Protein AF-A0A526YE12-F1 (afdb_monomer)

Nearest PDB structures (foldseek):
  2nya-assembly2_F  TM=7.606E-01  e=1.274E-03  Escherichia coli K-12
  4ydd-assembly2_C  TM=7.691E-01  e=4.093E-02  Azospira oryzae PS
  5e7o-assembly6_K  TM=7.366E-01  e=4.689E-02  Azospira oryzae PS

Structure (mmCIF, N/CA/C/O backbone):
data_AF-A0A526YE12-F1
#
_entry.id   AF-A0A526YE12-F1
#
loop_
_atom_site.group_PDB
_atom_site.id
_atom_site.type_symbol
_atom_site.label_atom_id
_atom_site.label_alt_id
_atom_site.label_comp_id
_atom_site.label_asym_id
_atom_site.label_entity_id
_atom_site.label_seq_id
_atom_site.pdbx_PDB_ins_code
_atom_site.Cartn_x
_atom_site.Cartn_y
_atom_site.Cartn_z
_atom_site.occupancy
_atom_site.B_iso_or_equiv
_atom_site.auth_seq_id
_atom_site.auth_comp_id
_atom_site.auth_asym_id
_atom_site.auth_atom_id
_atom_site.pdbx_PDB_model_num
ATOM 1 N N . LEU A 1 1 ? 14.781 -14.667 -12.695 1.00 70.50 1 LEU A N 1
ATOM 2 C CA . LEU A 1 1 ? 13.759 -14.896 -13.743 1.00 70.50 1 LEU A CA 1
ATOM 3 C C . LEU A 1 1 ? 12.501 -14.132 -13.344 1.00 70.50 1 LEU A C 1
ATOM 5 O O . LEU A 1 1 ? 12.242 -14.048 -12.149 1.00 70.50 1 LEU A O 1
ATOM 9 N N . LEU A 1 2 ? 11.806 -13.496 -14.290 1.00 85.25 2 LEU A N 1
ATOM 10 C CA . LEU A 1 2 ? 10.520 -12.841 -14.015 1.00 85.25 2 LEU A CA 1
ATOM 11 C C . LEU A 1 2 ? 9.419 -13.907 -13.997 1.00 85.25 2 LEU A C 1
ATOM 13 O O . LEU A 1 2 ? 9.437 -14.802 -14.839 1.00 85.25 2 LEU A O 1
ATOM 17 N N . ASP A 1 3 ? 8.496 -13.808 -13.046 1.00 89.00 3 ASP A N 1
ATOM 18 C CA . ASP A 1 3 ? 7.313 -14.664 -12.942 1.00 89.00 3 ASP A CA 1
ATOM 19 C C . ASP A 1 3 ? 6.029 -13.819 -13.027 1.00 89.00 3 ASP A C 1
ATOM 21 O O . ASP A 1 3 ? 6.079 -12.593 -13.162 1.00 89.00 3 ASP A O 1
ATOM 25 N N . SER A 1 4 ? 4.862 -14.462 -12.937 1.00 90.06 4 SER A N 1
ATOM 26 C CA . SER A 1 4 ? 3.561 -13.779 -12.998 1.00 90.06 4 SER A CA 1
ATOM 27 C C . SER A 1 4 ? 3.286 -12.836 -11.819 1.00 90.06 4 SER A C 1
ATOM 29 O O . SER A 1 4 ? 2.326 -12.068 -11.867 1.00 90.06 4 SER A O 1
ATOM 31 N N . LYS A 1 5 ? 4.108 -12.868 -10.764 1.00 89.06 5 LYS A N 1
ATOM 32 C CA . LYS A 1 5 ? 3.957 -12.056 -9.549 1.00 89.06 5 LYS A CA 1
ATOM 33 C C . LYS A 1 5 ? 5.017 -10.959 -9.435 1.00 89.06 5 LYS A C 1
ATOM 35 O O . LYS A 1 5 ? 4.902 -10.099 -8.560 1.00 89.06 5 LYS A O 1
ATOM 40 N N . ARG A 1 6 ? 6.033 -10.936 -10.306 1.00 92.44 6 ARG A N 1
ATOM 41 C CA . ARG A 1 6 ? 7.163 -10.008 -10.212 1.00 92.44 6 ARG A CA 1
ATOM 42 C C . ARG A 1 6 ? 7.266 -9.068 -11.407 1.00 92.44 6 ARG A C 1
ATOM 44 O O . ARG A 1 6 ? 7.735 -9.424 -12.481 1.00 92.44 6 ARG A O 1
ATOM 51 N N . ILE A 1 7 ? 6.927 -7.804 -11.159 1.00 93.75 7 ILE A N 1
ATOM 52 C CA . ILE A 1 7 ? 7.231 -6.685 -12.063 1.00 93.75 7 ILE A CA 1
ATOM 53 C C . ILE A 1 7 ? 8.753 -6.550 -12.238 1.00 93.75 7 ILE A C 1
ATOM 55 O O . ILE A 1 7 ? 9.482 -6.433 -11.252 1.00 93.75 7 ILE A O 1
ATOM 59 N N . GLY A 1 8 ? 9.2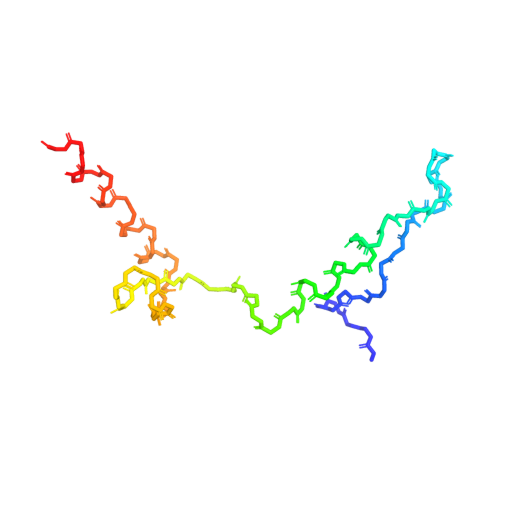07 -6.564 -13.494 1.00 92.75 8 GLY A N 1
ATOM 60 C CA . GLY A 1 8 ? 10.593 -6.304 -13.887 1.00 92.75 8 GLY A CA 1
ATOM 61 C C . GLY A 1 8 ? 10.882 -4.818 -14.122 1.00 92.75 8 GLY A C 1
ATOM 62 O O . GLY A 1 8 ? 10.305 -3.941 -13.485 1.00 92.75 8 GLY A O 1
ATOM 63 N N . ARG A 1 9 ? 11.786 -4.512 -15.059 1.00 92.69 9 ARG A N 1
ATOM 64 C CA . ARG A 1 9 ? 12.073 -3.121 -15.437 1.00 92.69 9 ARG A CA 1
ATOM 65 C C . ARG A 1 9 ? 10.847 -2.493 -16.109 1.00 92.69 9 ARG A C 1
ATOM 67 O O . ARG A 1 9 ? 10.275 -3.086 -17.016 1.00 92.69 9 ARG A O 1
ATOM 74 N N . VAL A 1 10 ? 10.494 -1.277 -15.696 1.00 94.94 10 VAL A N 1
ATOM 75 C CA . VAL A 1 10 ? 9.386 -0.505 -16.274 1.00 94.94 10 VAL A CA 1
ATOM 76 C C . VAL A 1 10 ? 9.938 0.500 -17.284 1.00 94.94 10 VAL A C 1
ATOM 78 O O . VAL A 1 10 ? 10.899 1.211 -16.995 1.00 94.94 10 VAL A O 1
ATOM 81 N N . HIS A 1 11 ? 9.329 0.570 -18.465 1.00 95.19 11 HIS A N 1
ATOM 82 C CA . HIS A 1 11 ? 9.684 1.504 -19.535 1.00 95.19 11 HIS A CA 1
ATOM 83 C C . HIS A 1 11 ? 8.426 2.057 -20.208 1.00 95.19 11 HIS A C 1
ATOM 85 O O . HIS A 1 11 ? 7.388 1.395 -20.236 1.00 95.19 11 HIS A O 1
ATOM 91 N N . GLY A 1 12 ? 8.518 3.270 -20.757 1.00 96.00 12 GLY A N 1
ATOM 92 C CA . GLY A 1 12 ? 7.414 3.870 -21.496 1.00 96.00 12 GLY A CA 1
ATOM 93 C C . GLY A 1 12 ? 7.129 3.130 -22.799 1.00 96.00 12 GLY A C 1
ATOM 94 O O . GLY A 1 12 ? 8.018 2.542 -23.419 1.00 96.00 12 GLY A O 1
ATOM 95 N N . ALA A 1 13 ? 5.872 3.176 -23.233 1.00 96.12 13 ALA A N 1
ATOM 96 C CA . ALA A 1 13 ? 5.471 2.614 -24.512 1.00 96.12 13 ALA A CA 1
ATOM 97 C C . ALA A 1 13 ? 6.022 3.467 -25.664 1.00 96.12 13 ALA A C 1
ATOM 99 O O . ALA A 1 13 ? 5.687 4.644 -25.781 1.00 96.12 13 ALA A O 1
ATOM 100 N N . LYS A 1 14 ? 6.818 2.858 -26.551 1.00 95.44 14 LYS A N 1
ATOM 101 C CA . LYS A 1 14 ? 7.346 3.522 -27.758 1.00 95.44 14 LYS A CA 1
ATOM 102 C C . LYS A 1 14 ? 6.246 3.985 -28.720 1.00 95.44 14 LYS A C 1
ATOM 104 O O . LYS A 1 14 ? 6.446 4.942 -29.449 1.00 95.44 14 LYS A O 1
ATOM 109 N N . ALA A 1 15 ? 5.091 3.316 -28.700 1.00 96.75 15 ALA A N 1
ATOM 110 C CA . ALA A 1 15 ? 3.929 3.671 -29.513 1.00 96.75 15 ALA A CA 1
ATOM 111 C C . ALA A 1 15 ? 3.223 4.958 -29.047 1.00 96.75 15 ALA A C 1
ATOM 113 O O . ALA A 1 15 ? 2.382 5.485 -29.768 1.00 96.75 15 ALA A O 1
ATOM 114 N N . ASN A 1 16 ? 3.538 5.475 -27.852 1.00 96.19 16 ASN A N 1
ATOM 115 C CA . ASN A 1 16 ? 3.017 6.765 -27.420 1.00 96.19 16 ASN A CA 1
ATOM 116 C C . ASN A 1 16 ? 3.766 7.880 -28.165 1.00 96.19 16 ASN A C 1
ATOM 118 O O . ASN A 1 16 ? 4.924 8.157 -27.854 1.00 96.19 16 ASN A O 1
ATOM 122 N N . SER A 1 17 ? 3.101 8.513 -29.133 1.00 96.00 17 SER A N 1
ATOM 123 C CA . SER A 1 17 ? 3.686 9.563 -29.976 1.00 96.00 17 SER A CA 1
ATOM 124 C C . SER A 1 17 ? 4.110 10.806 -29.195 1.00 96.00 17 SER A C 1
ATOM 126 O O . SER A 1 17 ? 5.061 11.472 -29.587 1.00 96.00 17 SER A O 1
ATOM 128 N N . TYR A 1 18 ? 3.439 11.105 -28.081 1.00 96.44 18 TYR A N 1
ATOM 129 C CA . TYR A 1 18 ? 3.710 12.294 -27.281 1.00 96.44 18 TYR A CA 1
ATOM 130 C C . TYR A 1 18 ? 4.957 12.135 -26.406 1.00 96.44 18 TYR A C 1
ATOM 132 O O . TYR A 1 18 ? 5.782 13.041 -26.329 1.00 96.44 18 TYR A O 1
ATOM 140 N N . THR A 1 19 ? 5.121 10.984 -25.746 1.00 96.06 19 THR A N 1
ATOM 141 C CA . THR A 1 19 ? 6.261 10.759 -24.839 1.00 96.06 19 THR A CA 1
ATOM 142 C C . THR A 1 19 ? 7.402 9.966 -25.463 1.00 96.06 19 THR A C 1
ATOM 144 O O . THR A 1 19 ? 8.473 9.884 -24.864 1.00 96.06 19 THR A O 1
ATOM 147 N N . ALA A 1 20 ? 7.192 9.353 -26.631 1.00 94.62 20 ALA A N 1
ATOM 148 C CA . ALA A 1 20 ? 8.177 8.550 -27.359 1.00 94.62 20 ALA A CA 1
ATOM 149 C C . ALA A 1 20 ? 8.885 7.487 -26.487 1.00 94.62 20 ALA A C 1
ATOM 151 O O . ALA A 1 20 ? 10.073 7.205 -26.640 1.00 94.62 20 ALA A O 1
ATOM 152 N N . GLY A 1 21 ? 8.159 6.890 -25.536 1.00 95.31 21 GLY A N 1
ATOM 153 C CA . GLY A 1 21 ? 8.698 5.891 -24.608 1.00 95.31 21 GLY A CA 1
ATOM 154 C C . GLY A 1 21 ? 9.437 6.454 -23.388 1.00 95.31 21 GLY A C 1
ATOM 155 O O . GLY A 1 21 ? 9.885 5.677 -22.540 1.00 95.31 21 GLY A O 1
ATOM 156 N N . VAL A 1 22 ? 9.525 7.777 -23.239 1.00 96.25 22 VAL A N 1
ATOM 157 C CA . VAL A 1 22 ? 10.083 8.412 -22.043 1.00 96.25 22 VAL A CA 1
ATOM 158 C C . VAL A 1 22 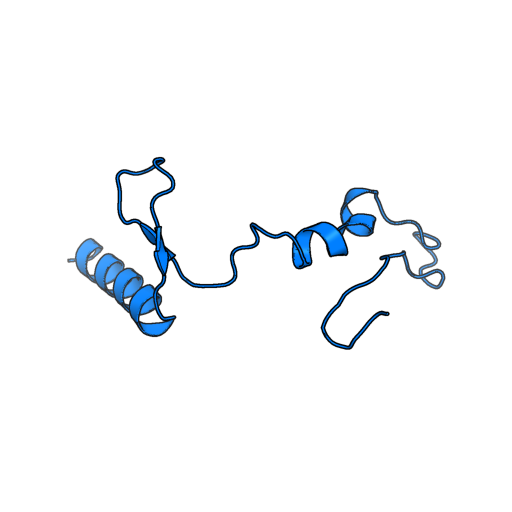? 9.073 8.351 -20.900 1.00 96.25 22 VAL A C 1
ATOM 160 O O . VAL A 1 22 ? 7.917 8.754 -21.020 1.00 96.25 22 VAL A O 1
ATOM 163 N N . ILE A 1 23 ? 9.539 7.870 -19.751 1.00 96.81 23 ILE A N 1
ATOM 164 C CA . ILE A 1 23 ? 8.853 7.982 -18.465 1.00 96.81 23 ILE A CA 1
ATOM 165 C C . ILE A 1 23 ? 9.823 8.576 -17.453 1.00 96.81 23 ILE A C 1
ATOM 167 O O . ILE A 1 23 ? 11.031 8.353 -17.524 1.00 96.81 23 ILE A O 1
ATOM 171 N N . CYS A 1 24 ? 9.307 9.344 -16.496 1.00 95.81 24 CYS A N 1
ATOM 172 C CA . CYS A 1 24 ? 10.168 9.952 -15.491 1.00 95.81 24 CYS A CA 1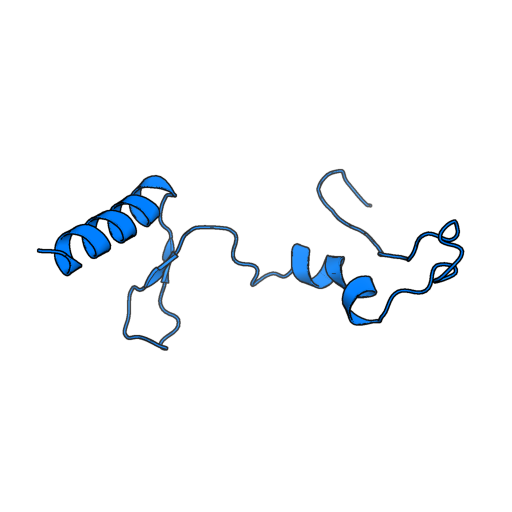
ATOM 173 C C . CYS A 1 24 ? 10.791 8.895 -14.561 1.00 95.81 24 CYS A C 1
ATOM 175 O O . CYS A 1 24 ? 10.238 7.810 -14.352 1.00 95.81 24 CYS A O 1
ATOM 177 N N . ALA A 1 25 ? 11.900 9.264 -13.914 1.00 93.94 25 ALA A N 1
ATOM 178 C CA . ALA A 1 25 ? 12.637 8.397 -12.993 1.00 93.94 25 ALA A CA 1
ATOM 179 C C . ALA A 1 25 ? 11.769 7.796 -11.869 1.00 93.94 25 ALA A C 1
ATOM 181 O O . ALA A 1 25 ? 12.041 6.699 -11.391 1.00 93.94 25 ALA A O 1
ATOM 182 N N . LYS A 1 26 ? 10.693 8.485 -11.461 1.00 94.50 26 LYS A N 1
ATOM 183 C CA . LYS A 1 26 ? 9.768 7.980 -10.436 1.00 94.50 26 LYS A CA 1
ATOM 184 C C . LYS A 1 26 ? 9.016 6.735 -10.908 1.00 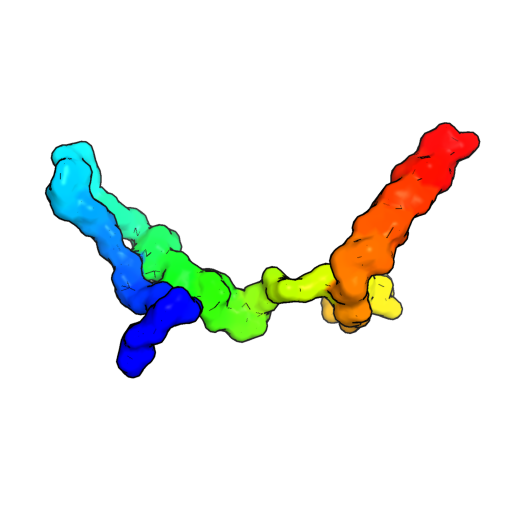94.50 26 LYS A C 1
ATOM 186 O O . LYS A 1 26 ? 8.916 5.776 -10.151 1.00 94.50 26 LYS A O 1
ATOM 191 N N . VAL A 1 27 ? 8.496 6.762 -12.136 1.00 95.69 27 VAL A N 1
ATOM 192 C CA . VAL A 1 27 ? 7.673 5.678 -12.701 1.00 95.69 27 VAL A CA 1
ATOM 193 C C . VAL A 1 27 ? 8.542 4.500 -13.128 1.00 95.69 27 VAL A C 1
ATOM 195 O O . VAL A 1 27 ? 8.183 3.353 -12.877 1.00 95.69 27 VAL A O 1
ATOM 198 N N . ALA A 1 28 ? 9.733 4.771 -13.670 1.00 95.94 28 ALA A N 1
ATOM 199 C CA . ALA A 1 28 ? 10.702 3.733 -14.032 1.00 95.94 28 ALA A CA 1
ATOM 200 C C . ALA A 1 28 ? 11.077 2.808 -12.852 1.00 95.94 28 ALA A C 1
ATOM 202 O O . ALA A 1 28 ? 11.498 1.672 -13.059 1.00 95.94 28 ALA A O 1
ATOM 203 N N . ARG A 1 29 ? 10.885 3.284 -11.614 1.00 95.12 29 ARG A N 1
ATOM 204 C CA . ARG A 1 29 ? 11.192 2.589 -10.357 1.00 95.12 29 ARG A CA 1
ATOM 205 C C . ARG A 1 29 ? 9.961 2.049 -9.618 1.00 95.12 29 ARG A C 1
ATOM 207 O O . ARG A 1 29 ? 10.026 1.780 -8.423 1.00 95.12 29 ARG A O 1
ATOM 214 N N . TYR A 1 30 ? 8.813 1.900 -10.278 1.00 95.25 30 TYR A N 1
ATOM 215 C CA . TYR A 1 30 ? 7.612 1.365 -9.615 1.00 95.25 30 TYR A CA 1
ATOM 216 C C . TYR A 1 30 ? 7.769 -0.082 -9.140 1.00 95.25 30 TYR A C 1
ATOM 218 O O . TYR A 1 30 ? 7.188 -0.435 -8.115 1.00 95.25 30 TYR A O 1
ATOM 226 N N . ALA A 1 31 ? 8.600 -0.887 -9.807 1.00 95.00 31 ALA A N 1
ATOM 227 C CA . ALA A 1 31 ? 8.943 -2.224 -9.329 1.00 95.00 31 ALA A CA 1
ATOM 228 C C . ALA A 1 31 ? 9.539 -2.189 -7.907 1.00 95.00 31 ALA A C 1
ATOM 230 O O . ALA A 1 31 ? 9.125 -2.984 -7.066 1.00 95.00 31 ALA A O 1
ATOM 231 N N . ASP A 1 32 ? 10.411 -1.216 -7.606 1.00 94.62 32 ASP A N 1
ATOM 232 C CA . ASP A 1 32 ? 11.002 -1.032 -6.271 1.00 94.62 32 ASP A CA 1
ATOM 233 C C . ASP A 1 32 ? 9.927 -0.779 -5.205 1.00 94.62 32 ASP A C 1
ATOM 235 O O . ASP A 1 32 ? 10.049 -1.254 -4.083 1.00 94.62 32 ASP A O 1
ATOM 239 N N . ARG A 1 33 ? 8.863 -0.036 -5.547 1.00 93.62 33 ARG A N 1
ATOM 240 C CA . ARG A 1 33 ? 7.765 0.296 -4.620 1.00 93.62 33 ARG A CA 1
ATOM 241 C C . ARG A 1 33 ? 6.826 -0.883 -4.398 1.00 93.62 33 ARG A C 1
ATOM 243 O O . ARG A 1 33 ? 6.414 -1.138 -3.271 1.00 93.62 33 ARG A O 1
ATOM 250 N N . VAL A 1 34 ? 6.468 -1.589 -5.471 1.00 95.12 34 VAL A N 1
ATOM 251 C CA . VAL A 1 34 ? 5.538 -2.728 -5.411 1.00 95.12 34 VAL A CA 1
ATOM 252 C C . VAL A 1 34 ? 6.146 -3.904 -4.648 1.00 95.12 34 VAL A C 1
ATOM 254 O O . VAL A 1 34 ? 5.419 -4.590 -3.927 1.00 95.12 34 VAL A O 1
ATOM 257 N N . HIS A 1 35 ? 7.460 -4.102 -4.779 1.00 94.25 35 HIS A N 1
ATOM 258 C CA . HIS A 1 35 ? 8.208 -5.188 -4.137 1.00 94.25 35 HIS A CA 1
ATOM 259 C C . HIS A 1 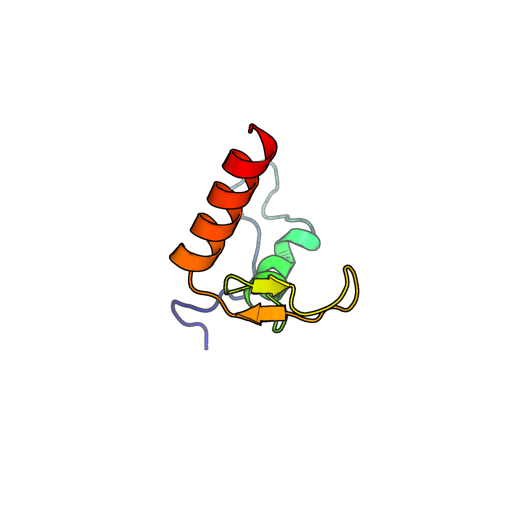35 ? 9.018 -4.733 -2.921 1.00 94.25 35 HIS A C 1
ATOM 261 O O . HIS A 1 35 ? 9.902 -5.465 -2.479 1.00 94.25 35 HIS A O 1
ATOM 267 N N . HIS A 1 36 ? 8.761 -3.528 -2.406 1.00 96.56 36 HIS A N 1
ATOM 268 C CA . HIS A 1 36 ? 9.483 -3.002 -1.253 1.00 96.56 36 HIS A CA 1
ATOM 269 C C . HIS A 1 36 ? 9.245 -3.890 -0.020 1.00 96.56 36 HIS A C 1
ATOM 271 O O . HIS A 1 36 ? 8.089 -4.259 0.213 1.00 96.56 36 HIS A O 1
ATOM 277 N N . PRO A 1 37 ? 10.276 -4.203 0.791 1.00 95.44 37 PRO A N 1
ATOM 278 C CA . PRO A 1 37 ? 10.099 -4.996 2.011 1.00 95.44 37 PRO A CA 1
ATOM 279 C C . PRO A 1 37 ? 9.100 -4.352 2.982 1.00 95.44 37 PRO A C 1
ATOM 281 O O . PRO A 1 37 ? 8.270 -5.048 3.555 1.00 95.44 37 PRO A O 1
ATOM 284 N N . ASP A 1 38 ? 9.102 -3.021 3.074 1.00 95.00 38 ASP A N 1
ATOM 285 C CA . ASP A 1 38 ? 8.219 -2.276 3.986 1.00 95.00 38 ASP A CA 1
ATOM 286 C C . ASP A 1 38 ? 6.836 -1.960 3.392 1.00 95.00 38 ASP A C 1
ATOM 288 O O . ASP A 1 38 ? 6.111 -1.095 3.891 1.00 95.00 38 ASP A O 1
ATOM 292 N N . ARG A 1 39 ? 6.456 -2.591 2.275 1.00 96.25 39 ARG A N 1
ATOM 293 C CA . ARG A 1 39 ? 5.136 -2.354 1.688 1.00 96.25 39 ARG A CA 1
ATOM 294 C C . ARG A 1 39 ? 4.050 -2.838 2.652 1.00 96.25 39 ARG A C 1
ATOM 296 O O . ARG A 1 39 ? 4.067 -3.977 3.106 1.00 96.25 39 ARG A O 1
ATOM 303 N N . LEU A 1 40 ? 3.049 -1.995 2.896 1.00 96.25 40 LEU A N 1
ATOM 304 C CA . LEU A 1 40 ? 1.877 -2.375 3.679 1.00 96.25 40 LEU A CA 1
ATOM 305 C C . LEU A 1 40 ? 1.015 -3.364 2.879 1.00 96.25 40 LEU A C 1
ATOM 307 O O . LEU A 1 40 ? 0.391 -2.988 1.886 1.00 96.25 40 LEU A O 1
ATOM 311 N N . LEU A 1 41 ? 1.011 -4.631 3.296 1.00 95.62 41 LEU A N 1
ATOM 312 C CA . LEU A 1 41 ? 0.300 -5.722 2.610 1.00 95.62 41 LEU A CA 1
ATOM 313 C C . LEU A 1 41 ? -0.919 -6.244 3.376 1.00 95.62 41 LEU A C 1
ATOM 315 O O . LEU A 1 41 ? -1.698 -7.018 2.823 1.00 95.62 41 LEU A O 1
ATOM 319 N N . LYS A 1 42 ? -1.075 -5.851 4.641 1.00 97.12 42 LYS A N 1
ATOM 320 C CA . LYS A 1 42 ? -2.118 -6.343 5.543 1.00 97.12 42 LYS A CA 1
ATOM 321 C C . LYS A 1 42 ? -2.700 -5.193 6.365 1.00 97.12 42 LYS A C 1
ATOM 323 O O . LYS A 1 42 ? -1.981 -4.220 6.608 1.00 97.12 42 LYS A O 1
ATOM 328 N N . PRO A 1 43 ? -3.957 -5.299 6.823 1.00 98.31 43 PRO A N 1
ATOM 329 C CA . PRO A 1 43 ? -4.506 -4.375 7.805 1.00 98.31 43 PRO A CA 1
ATOM 330 C C . PRO A 1 43 ? -3.699 -4.406 9.106 1.00 98.31 43 PRO A C 1
ATOM 332 O O . PRO A 1 43 ? -3.332 -5.474 9.601 1.00 98.31 43 PRO A O 1
ATOM 335 N N . LEU A 1 44 ? -3.437 -3.223 9.658 1.00 98.00 44 LEU A N 1
ATOM 336 C CA . LEU A 1 44 ? -2.700 -3.036 10.902 1.00 98.00 44 LEU A CA 1
ATOM 337 C C . LEU A 1 44 ? -3.504 -2.144 11.847 1.00 98.00 44 LEU A C 1
ATOM 339 O O . LEU A 1 44 ? -3.982 -1.082 11.448 1.00 98.00 44 LEU A O 1
ATOM 343 N N . ILE A 1 45 ? -3.602 -2.547 13.110 1.00 97.38 45 ILE A N 1
ATOM 344 C CA . ILE A 1 45 ? -4.209 -1.755 14.184 1.00 97.38 45 ILE A CA 1
ATOM 345 C C . ILE A 1 45 ? -3.095 -1.278 15.114 1.00 97.38 45 ILE A C 1
ATOM 347 O O . ILE A 1 45 ? -2.199 -2.043 15.480 1.00 97.38 45 ILE A O 1
ATOM 351 N N . ARG A 1 46 ? -3.124 0.008 15.475 1.00 97.00 46 ARG A N 1
ATOM 352 C CA . ARG A 1 46 ? -2.115 0.621 16.346 1.00 97.00 46 ARG A CA 1
ATOM 353 C C . ARG A 1 46 ? -2.137 -0.049 17.724 1.00 97.00 46 ARG A C 1
ATOM 355 O O . ARG A 1 46 ? -3.182 -0.081 18.365 1.00 97.00 46 ARG A O 1
ATOM 362 N N . ALA A 1 47 ? -0.980 -0.529 18.175 1.00 96.69 47 ALA A N 1
ATOM 363 C CA . ALA A 1 47 ? -0.813 -1.229 19.452 1.00 96.69 47 ALA A CA 1
ATOM 364 C C . ALA A 1 47 ? -0.147 -0.373 20.550 1.00 96.69 47 ALA A C 1
ATOM 366 O O . ALA A 1 47 ? -0.239 -0.722 21.721 1.00 96.69 47 ALA A O 1
ATOM 367 N N . GLY A 1 48 ? 0.503 0.738 20.182 1.00 95.56 48 GLY A N 1
ATOM 368 C CA . GLY A 1 48 ? 1.153 1.684 21.104 1.00 95.56 48 GLY A CA 1
ATOM 369 C C . GLY A 1 48 ? 0.615 3.108 20.974 1.00 95.56 48 GLY A C 1
ATOM 370 O O . GLY A 1 48 ? -0.440 3.323 20.370 1.00 95.56 48 GLY A O 1
ATOM 371 N N . ALA A 1 49 ? 1.323 4.108 21.498 1.00 96.56 49 ALA A N 1
ATOM 372 C CA . ALA A 1 49 ? 0.972 5.518 21.316 1.00 96.56 49 ALA A CA 1
ATOM 373 C C . ALA A 1 49 ? 1.101 5.958 19.842 1.00 96.56 49 ALA A C 1
ATOM 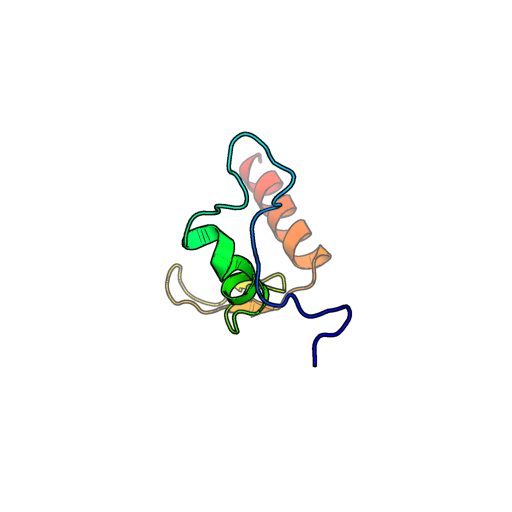375 O O . ALA A 1 49 ? 1.742 5.316 19.005 1.00 96.56 49 ALA A O 1
ATOM 376 N N . LYS A 1 50 ? 0.421 7.050 19.473 1.00 95.12 50 LYS A N 1
ATOM 377 C CA . LYS A 1 50 ? 0.448 7.562 18.096 1.00 95.12 50 LYS A CA 1
ATOM 378 C C . LYS A 1 50 ? 1.868 8.032 17.772 1.00 95.12 50 LYS A C 1
ATOM 380 O O . LYS A 1 50 ? 2.373 8.928 18.430 1.00 95.12 50 LYS A O 1
ATOM 385 N N . GL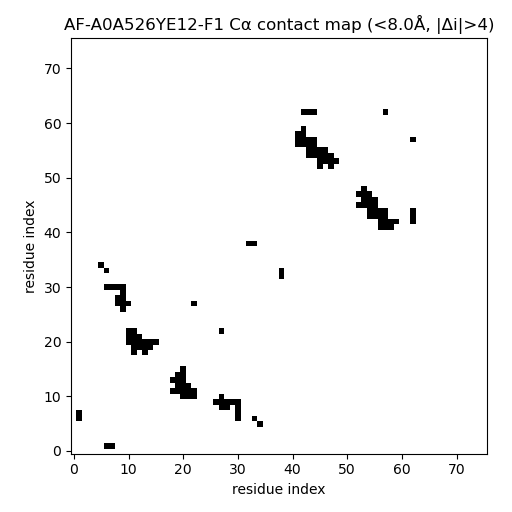Y A 1 51 ? 2.471 7.447 16.738 1.00 95.69 51 GLY A N 1
ATOM 386 C CA . GLY A 1 51 ? 3.832 7.773 16.298 1.00 95.69 51 GLY A CA 1
ATOM 387 C C . GLY A 1 51 ? 4.908 6.771 16.727 1.00 95.69 51 GLY A C 1
ATOM 388 O O . GLY A 1 51 ? 5.992 6.813 16.164 1.00 95.69 51 GLY A O 1
ATOM 389 N N . GLU A 1 52 ? 4.612 5.825 17.625 1.00 96.88 52 GLU A N 1
ATOM 390 C CA . GLU A 1 52 ? 5.597 4.817 18.073 1.00 96.88 52 GLU A CA 1
ATOM 391 C C . GLU A 1 52 ? 5.892 3.727 17.031 1.00 96.88 52 GLU A C 1
ATOM 393 O O . GLU A 1 52 ? 6.820 2.945 17.193 1.00 96.88 52 GLU A O 1
ATOM 398 N N . GLY A 1 53 ? 5.087 3.632 15.969 1.00 94.81 53 GLY A N 1
ATOM 399 C CA . GLY A 1 53 ? 5.250 2.594 14.947 1.00 94.81 53 GLY A CA 1
ATOM 400 C C . GLY A 1 53 ? 4.907 1.177 15.426 1.00 94.81 53 GLY A C 1
ATOM 401 O O . GLY A 1 53 ? 5.223 0.215 14.734 1.00 94.81 53 GLY A O 1
ATOM 402 N N . LEU A 1 54 ? 4.249 1.036 16.582 1.00 97.19 54 LEU A N 1
ATOM 403 C CA . LEU A 1 54 ? 3.800 -0.250 17.110 1.00 97.19 54 LEU A CA 1
ATOM 404 C C . LEU A 1 54 ? 2.442 -0.638 16.515 1.00 97.19 54 LEU A C 1
ATOM 406 O O . LEU A 1 54 ? 1.430 0.037 16.737 1.00 97.19 54 LEU A O 1
ATOM 410 N N . TRP A 1 55 ? 2.423 -1.756 15.789 1.00 97.38 55 TRP A N 1
ATOM 411 C CA . TRP A 1 55 ? 1.269 -2.252 15.042 1.00 97.38 55 TRP A CA 1
ATOM 412 C C . TRP A 1 55 ? 1.026 -3.736 15.304 1.00 97.38 55 TRP A C 1
ATOM 414 O O . TRP A 1 55 ? 1.967 -4.514 15.449 1.00 97.38 55 TRP A O 1
ATOM 424 N N . LYS A 1 56 ? -0.245 -4.133 15.305 1.00 97.31 56 LYS A N 1
ATOM 425 C CA . LYS A 1 56 ? -0.685 -5.530 15.320 1.00 97.31 56 LYS A CA 1
ATOM 426 C C . LYS A 1 56 ? -1.438 -5.832 14.026 1.00 97.31 56 LYS A C 1
ATOM 428 O O . LYS A 1 56 ? -2.276 -5.034 13.613 1.00 97.31 56 LYS A O 1
ATOM 433 N N . GLU A 1 57 ? -1.152 -6.973 13.400 1.00 97.94 57 GLU A N 1
ATOM 434 C CA . GLU A 1 57 ? -1.911 -7.438 12.233 1.00 97.94 57 GLU A CA 1
ATOM 435 C C . GLU A 1 57 ? -3.376 -7.725 12.592 1.00 97.94 57 GLU A C 1
ATOM 437 O O . GLU A 1 57 ? -3.677 -8.226 13.680 1.00 97.94 57 GLU A O 1
ATOM 442 N N . ALA A 1 58 ? -4.277 -7.425 11.659 1.00 98.06 58 ALA A N 1
ATOM 443 C CA . ALA A 1 58 ? -5.704 -7.700 11.765 1.00 98.06 58 ALA A CA 1
ATOM 444 C C . ALA A 1 58 ? -6.244 -8.328 10.471 1.00 98.06 58 ALA A C 1
ATOM 446 O O . ALA A 1 58 ? -5.649 -8.188 9.398 1.00 98.06 58 ALA A O 1
ATOM 447 N N . SER A 1 59 ? -7.389 -9.010 10.571 1.00 98.38 59 SER A N 1
ATOM 448 C CA .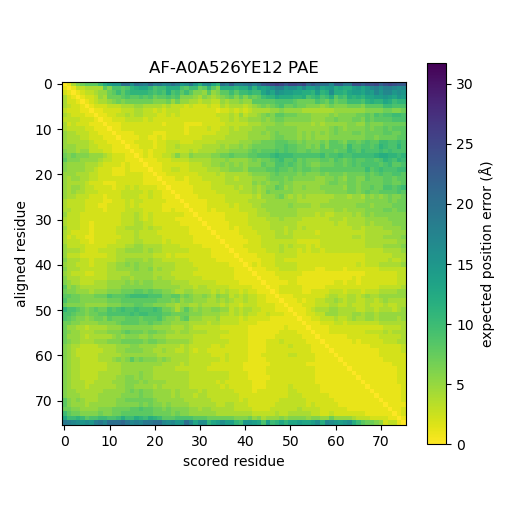 SER A 1 59 ? -8.183 -9.347 9.389 1.00 98.38 59 SER A CA 1
ATOM 449 C C . SER A 1 59 ? -8.813 -8.082 8.801 1.00 98.38 59 SER A C 1
ATOM 451 O O . SER A 1 59 ? -8.891 -7.043 9.461 1.00 98.38 59 SER A O 1
ATOM 453 N N . TRP A 1 60 ? -9.265 -8.168 7.550 1.00 98.44 60 TRP A N 1
ATOM 454 C CA . TRP A 1 60 ? -10.011 -7.076 6.926 1.00 98.44 60 TRP A CA 1
ATOM 455 C C . TRP A 1 60 ? -11.315 -6.786 7.666 1.00 98.44 60 TRP A C 1
ATOM 457 O O . TRP A 1 60 ? -11.553 -5.624 7.971 1.00 98.44 60 TRP A O 1
ATOM 467 N N . ASP A 1 61 ? -12.078 -7.819 8.033 1.00 98.56 61 ASP A N 1
ATOM 468 C CA . ASP A 1 61 ? -13.329 -7.659 8.784 1.00 98.56 61 ASP A CA 1
ATOM 469 C C . ASP A 1 61 ? -13.084 -6.917 10.102 1.00 98.56 61 ASP A C 1
ATOM 471 O O . ASP A 1 61 ? -13.629 -5.843 10.311 1.00 98.56 61 ASP A O 1
ATOM 475 N N . ALA A 1 62 ? -12.132 -7.379 10.923 1.00 98.12 62 ALA A N 1
ATOM 476 C CA . ALA A 1 62 ? -11.832 -6.738 12.204 1.00 98.12 62 ALA A CA 1
ATOM 477 C C . ALA A 1 62 ? -11.345 -5.285 12.056 1.00 98.12 62 ALA A C 1
ATOM 479 O O . ALA A 1 62 ? -11.625 -4.442 12.907 1.00 98.12 62 ALA A O 1
ATOM 480 N N . ALA A 1 63 ? -10.586 -4.977 10.997 1.00 98.44 63 ALA A N 1
ATOM 481 C CA . ALA A 1 63 ? -10.121 -3.617 10.744 1.00 98.44 63 ALA A CA 1
ATOM 482 C C . ALA A 1 63 ? -11.260 -2.689 10.296 1.00 98.44 63 ALA A C 1
ATOM 484 O O . ALA A 1 63 ? -11.297 -1.531 10.712 1.00 98.44 63 ALA A O 1
ATOM 485 N N . LEU A 1 64 ? -12.168 -3.184 9.453 1.00 98.56 64 LEU A N 1
ATOM 486 C CA . LEU A 1 64 ? -13.303 -2.420 8.943 1.00 98.56 64 LEU A CA 1
ATOM 487 C C . LEU A 1 64 ? -14.389 -2.242 10.009 1.00 98.56 64 LEU A C 1
ATOM 489 O O . LEU A 1 64 ? -14.872 -1.122 10.170 1.00 98.56 64 LEU A O 1
ATOM 493 N N . ASP A 1 65 ? -14.692 -3.287 10.780 1.00 98.56 65 ASP A N 1
ATOM 494 C CA . ASP A 1 65 ? -15.635 -3.243 11.903 1.00 98.56 65 ASP A CA 1
ATOM 495 C C . ASP A 1 65 ? -15.192 -2.200 12.930 1.00 98.56 65 ASP A C 1
ATOM 497 O O . ASP A 1 65 ? -15.966 -1.318 13.295 1.00 98.56 65 ASP A O 1
ATOM 501 N N . LEU A 1 66 ? -13.905 -2.203 13.299 1.00 98.25 66 LEU A N 1
ATOM 502 C CA . LEU A 1 66 ? -13.353 -1.199 14.208 1.00 98.25 66 LEU A CA 1
ATOM 503 C C . LEU A 1 66 ? -13.566 0.231 13.689 1.00 98.25 66 LEU A C 1
ATOM 505 O O . LEU A 1 66 ? -13.873 1.130 14.471 1.00 98.25 66 LEU A O 1
ATOM 509 N N . VAL A 1 67 ? -13.373 0.477 12.389 1.00 98.31 67 VAL A N 1
ATOM 510 C CA . VAL A 1 67 ? -13.592 1.811 11.806 1.00 98.31 67 VAL A CA 1
ATOM 511 C C . VAL A 1 67 ? -15.076 2.181 11.845 1.00 98.31 67 VAL A C 1
ATOM 513 O O . VAL A 1 67 ? -15.405 3.296 12.254 1.00 98.31 67 VAL A O 1
ATOM 516 N N . ALA A 1 68 ? -15.961 1.257 11.471 1.00 98.50 68 ALA A N 1
ATOM 517 C CA . ALA A 1 68 ? -17.405 1.477 11.473 1.00 98.50 68 ALA A CA 1
ATOM 518 C C . ALA A 1 68 ? -17.941 1.774 12.884 1.00 98.50 68 ALA A C 1
ATOM 520 O O . ALA A 1 68 ? -18.650 2.761 13.080 1.00 98.50 68 ALA A O 1
ATOM 521 N N . GLU A 1 69 ? -17.533 0.990 13.884 1.00 98.56 69 GLU A N 1
ATOM 522 C CA . GLU A 1 69 ? -17.885 1.207 15.292 1.00 98.56 69 GLU A CA 1
ATOM 523 C C . GLU A 1 69 ? -17.457 2.596 15.783 1.00 98.56 69 GLU A C 1
ATOM 525 O O . GLU A 1 69 ? -18.199 3.263 16.506 1.00 98.56 69 GLU A O 1
ATOM 530 N N . LYS A 1 70 ? -16.268 3.063 15.377 1.00 98.19 70 LYS A N 1
ATOM 531 C CA . LYS A 1 70 ? -15.778 4.399 15.747 1.00 98.19 70 LYS A CA 1
ATOM 532 C C . LYS A 1 70 ? -16.566 5.524 15.091 1.00 98.19 70 LYS A C 1
ATOM 534 O O . LYS A 1 70 ? -16.708 6.565 15.725 1.00 98.19 70 LYS A O 1
ATOM 539 N N . PHE A 1 71 ? -17.065 5.334 13.872 1.00 98.50 71 PHE A N 1
ATOM 540 C CA . PHE A 1 71 ? -17.962 6.305 13.245 1.00 98.50 71 PHE A CA 1
ATOM 541 C C . PHE A 1 71 ? -19.301 6.376 13.973 1.00 98.50 71 PHE A C 1
ATOM 543 O O . PHE A 1 71 ? -19.686 7.465 14.383 1.00 98.50 71 PHE A O 1
ATOM 550 N N . ILE A 1 72 ? -19.941 5.235 14.243 1.00 98.50 72 ILE A N 1
ATOM 551 C CA . ILE A 1 72 ? -21.216 5.191 14.979 1.00 98.50 72 ILE A CA 1
ATOM 552 C C . ILE A 1 72 ? -21.076 5.861 16.351 1.00 98.50 72 ILE A C 1
ATOM 554 O O . ILE A 1 72 ? -21.898 6.688 16.730 1.00 98.50 72 ILE A O 1
ATOM 558 N N . ALA A 1 73 ? -20.007 5.551 17.088 1.00 98.38 73 ALA A N 1
ATOM 559 C CA . ALA A 1 73 ? -19.767 6.136 18.404 1.00 98.38 73 ALA A CA 1
ATOM 560 C C . ALA A 1 73 ? -19.466 7.646 18.374 1.00 98.38 73 ALA A C 1
ATOM 562 O O . ALA A 1 73 ? -19.609 8.297 19.400 1.00 98.38 73 ALA A O 1
ATOM 563 N N . ALA A 1 74 ? -19.000 8.190 17.245 1.00 97.69 74 ALA A N 1
ATOM 564 C CA . ALA A 1 74 ? -18.744 9.623 17.091 1.00 97.69 74 ALA A CA 1
ATOM 565 C C . ALA A 1 74 ? -20.002 10.415 16.692 1.00 97.69 74 ALA A C 1
ATOM 567 O O . ALA A 1 74 ? -20.014 11.636 16.840 1.00 97.69 74 ALA A O 1
ATOM 568 N N . GLU A 1 75 ? -21.020 9.734 16.161 1.00 95.12 75 GLU A N 1
ATOM 569 C CA . GLU A 1 75 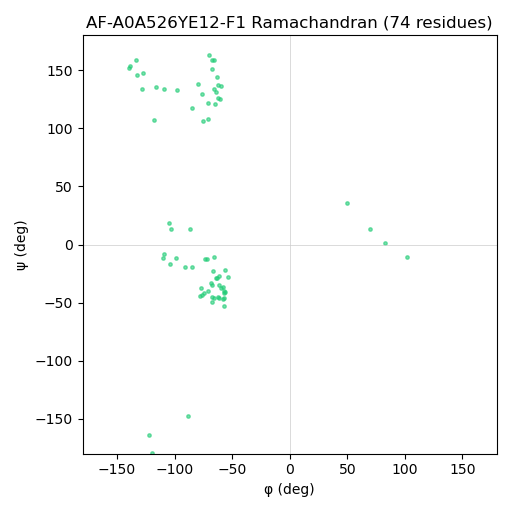? -22.321 10.316 15.807 1.00 95.12 75 GLU A CA 1
ATOM 570 C C . GLU A 1 75 ? -23.349 10.248 16.948 1.00 95.12 75 GLU A C 1
ATOM 572 O O . GLU A 1 75 ? -24.338 10.980 16.912 1.00 95.12 75 GLU A O 1
ATOM 577 N N . ALA A 1 76 ? -23.125 9.371 17.931 1.00 84.00 76 ALA A N 1
ATOM 578 C CA . ALA A 1 76 ? -23.929 9.250 19.148 1.00 84.00 76 ALA A CA 1
ATOM 579 C C . ALA A 1 76 ? -23.642 10.382 20.148 1.00 84.00 76 ALA A C 1
ATOM 581 O O . ALA A 1 76 ? -24.620 10.862 20.767 1.00 84.00 76 ALA A O 1
#

Sequence (76 aa):
LLDSKRIGRVHGAKANSYTAGVICAKVARYADRVHHPDRLLKPLIRAGAKGEGLWKEASWDAALDLVAEKFIAAEA

Secondary structure (DSSP, 8-state):
---TT--------TT-TTTTT---HHHHTHHHHHT-TT---S-EEE-SSTTS--EEE--HHHHHHHHHHHHHHHH-

Radius of gyration: 19.84 Å; Cα contacts (8 Å, |Δi|>4): 65; chains: 1; bounding box: 38×27×51 Å

pLDDT: mean 95.42, std 3.98, range [70.5, 98.56]

Mean predicted aligned error: 4.32 Å

Solvent-accessible surface area (backbone atoms only — not comparable to full-atom values): 4886 Å² total; per-residue (Å²): 134,83,55,100,87,47,74,64,89,51,77,38,57,64,84,39,80,87,55,59,26,62,61,55,76,72,62,44,44,44,40,59,58,78,68,32,88,85,51,87,84,67,47,69,44,78,70,53,63,94,86,70,81,41,67,39,84,46,53,67,66,63,51,50,49,54,52,51,53,52,51,56,64,71,75,106

Foldseek 3Di:
DDDPQADDFDWADCPPPVCNTDDDPVRRCVSCQSPPPPHDPFDWDAPDDPPPPHTDGDHPCVNVVVVVVVVVVVVD